Protein AF-A0A6A6XDW2-F1 (afdb_monomer_lite)

Structure (mmCIF, N/CA/C/O backbone):
data_AF-A0A6A6XDW2-F1
#
_entry.id   AF-A0A6A6XDW2-F1
#
loop_
_atom_site.group_PDB
_atom_site.id
_atom_site.type_symbol
_atom_site.label_atom_id
_atom_site.label_alt_id
_atom_site.label_comp_id
_atom_site.label_asym_id
_atom_site.label_entity_id
_atom_site.label_seq_id
_atom_site.pdbx_PDB_ins_code
_atom_site.Cartn_x
_atom_site.Cartn_y
_atom_site.Cartn_z
_atom_site.occupancy
_atom_site.B_iso_or_equiv
_atom_site.auth_seq_id
_atom_site.auth_comp_id
_atom_site.auth_asym_id
_atom_site.auth_atom_id
_atom_site.pdbx_PDB_model_num
ATOM 1 N N . ARG A 1 1 ? -17.044 -0.061 -5.116 1.00 61.16 1 ARG A N 1
ATOM 2 C CA . ARG A 1 1 ? -17.979 0.555 -4.127 1.00 61.16 1 ARG A CA 1
ATOM 3 C C . ARG A 1 1 ? -17.994 -0.158 -2.757 1.00 61.16 1 ARG A C 1
ATOM 5 O O . ARG A 1 1 ? -18.629 0.353 -1.848 1.00 61.16 1 ARG A O 1
ATOM 12 N N . HIS A 1 2 ? -17.275 -1.277 -2.576 1.00 74.25 2 HIS A N 1
ATOM 13 C CA . HIS A 1 2 ? -17.374 -2.141 -1.384 1.00 74.25 2 HIS A CA 1
ATOM 14 C C . HIS A 1 2 ? -16.552 -1.703 -0.158 1.00 74.25 2 HIS A C 1
ATOM 16 O O . HIS A 1 2 ? -16.849 -2.133 0.950 1.00 74.25 2 HIS A O 1
ATOM 22 N N . LEU A 1 3 ? -15.539 -0.844 -0.325 1.00 83.06 3 LEU A N 1
ATOM 23 C CA . LEU A 1 3 ? -14.658 -0.420 0.779 1.00 83.06 3 LEU A CA 1
ATOM 24 C C . LEU A 1 3 ? -15.015 0.945 1.380 1.00 83.06 3 LEU A C 1
ATOM 26 O O . LEU A 1 3 ? -14.478 1.314 2.424 1.00 83.06 3 LEU A O 1
ATOM 30 N N . ARG A 1 4 ? -15.915 1.697 0.734 1.00 85.25 4 ARG A N 1
ATOM 31 C CA . ARG A 1 4 ? -16.290 3.044 1.171 1.00 85.25 4 ARG A CA 1
ATOM 32 C C . ARG A 1 4 ? -17.201 2.960 2.394 1.00 85.25 4 ARG A C 1
ATOM 34 O O . ARG A 1 4 ? -18.278 2.377 2.311 1.00 85.25 4 ARG A O 1
ATOM 41 N N . ARG A 1 5 ? -16.794 3.604 3.487 1.00 86.44 5 ARG A N 1
ATOM 42 C CA . ARG A 1 5 ? -17.655 3.914 4.635 1.00 86.44 5 ARG A CA 1
ATOM 43 C C . ARG A 1 5 ? -18.148 5.353 4.502 1.00 86.44 5 ARG A C 1
ATOM 45 O O . ARG A 1 5 ? -17.385 6.223 4.099 1.00 86.44 5 ARG A O 1
ATOM 52 N N . CYS A 1 6 ? -19.434 5.582 4.742 1.00 85.75 6 CYS A N 1
ATOM 53 C CA . CYS A 1 6 ? -20.049 6.914 4.665 1.00 85.75 6 CYS A CA 1
ATOM 54 C C . CYS A 1 6 ? -19.966 7.682 5.989 1.00 85.75 6 CYS A C 1
ATOM 56 O O . CYS A 1 6 ? -20.178 8.887 6.006 1.00 85.75 6 CYS A O 1
ATOM 58 N N . ASP A 1 7 ? -19.664 6.981 7.075 1.00 91.25 7 ASP A N 1
ATOM 59 C CA . ASP A 1 7 ? -19.707 7.467 8.448 1.00 91.25 7 ASP A CA 1
ATOM 60 C C . ASP A 1 7 ? -18.316 7.694 9.056 1.00 91.25 7 ASP A C 1
ATOM 62 O O . ASP A 1 7 ? -18.199 8.419 10.042 1.00 91.25 7 ASP A O 1
ATOM 66 N N . LYS A 1 8 ? -17.265 7.060 8.512 1.00 90.06 8 LYS A N 1
ATOM 67 C CA . LYS A 1 8 ? -15.907 7.085 9.079 1.00 90.06 8 LYS A CA 1
ATOM 68 C C . LYS A 1 8 ? -14.823 6.967 8.017 1.00 90.06 8 LYS A C 1
ATOM 70 O O . LYS A 1 8 ? -14.960 6.214 7.052 1.00 90.06 8 LYS A O 1
ATOM 75 N N . GLU A 1 9 ? -13.706 7.637 8.271 1.00 90.62 9 GLU A N 1
ATOM 76 C CA . GLU A 1 9 ? -12.471 7.460 7.514 1.00 90.62 9 GLU A CA 1
ATOM 77 C C . GLU A 1 9 ? -11.865 6.069 7.749 1.00 90.62 9 GLU A C 1
ATOM 79 O O . GLU A 1 9 ? -12.123 5.398 8.756 1.00 90.62 9 GLU A O 1
ATOM 84 N N . ARG A 1 10 ? -11.054 5.612 6.792 1.00 89.44 10 ARG A N 1
ATOM 85 C CA . ARG A 1 10 ? -10.303 4.362 6.893 1.00 89.44 10 ARG A CA 1
ATOM 86 C C . ARG A 1 10 ? -8.917 4.557 6.298 1.00 89.44 10 ARG A C 1
ATOM 88 O O . ARG A 1 10 ? -8.790 5.054 5.185 1.00 89.44 10 ARG A O 1
ATOM 95 N N . VAL A 1 11 ? -7.909 4.065 7.007 1.00 92.12 11 VAL A N 1
ATOM 96 C CA . VAL A 1 11 ? -6.558 3.914 6.469 1.00 92.12 11 VAL A CA 1
ATOM 97 C C . VAL A 1 11 ? -6.521 2.662 5.599 1.00 92.12 11 VAL A C 1
ATOM 99 O O . VAL A 1 11 ? -6.853 1.567 6.058 1.00 92.12 11 VAL A O 1
ATOM 102 N N . LEU A 1 12 ? -6.160 2.835 4.333 1.00 92.25 12 LEU A N 1
ATOM 103 C CA . LEU A 1 12 ? -6.005 1.758 3.366 1.00 92.25 12 LEU A CA 1
ATOM 104 C C . LEU A 1 12 ? -4.590 1.799 2.810 1.00 92.25 12 LEU A C 1
ATOM 106 O O . LEU A 1 12 ? -4.086 2.865 2.468 1.00 92.25 12 LEU A O 1
ATOM 110 N N . TRP A 1 13 ? -3.990 0.623 2.686 1.00 94.19 13 TRP A N 1
ATOM 111 C CA . TRP A 1 13 ? -2.807 0.428 1.868 1.00 94.19 13 TRP A CA 1
ATOM 112 C C . TRP A 1 13 ? -3.247 -0.276 0.586 1.00 94.19 13 TRP A C 1
ATOM 114 O O . TRP A 1 13 ? -3.906 -1.314 0.649 1.00 94.19 13 TRP A O 1
ATOM 124 N N . ILE A 1 14 ? -2.954 0.334 -0.558 1.00 93.44 14 ILE A N 1
ATOM 125 C CA . ILE A 1 14 ? -3.310 -0.171 -1.886 1.00 93.44 14 ILE A CA 1
ATOM 126 C C . ILE A 1 14 ? -1.994 -0.265 -2.648 1.00 93.44 14 ILE A C 1
ATOM 128 O O . ILE A 1 14 ? -1.431 0.775 -2.973 1.00 93.44 14 ILE A O 1
ATOM 132 N N . ASP A 1 15 ? -1.489 -1.472 -2.912 1.00 92.12 15 ASP A N 1
ATOM 133 C CA . ASP A 1 15 ? -0.180 -1.694 -3.554 1.00 92.12 15 ASP A CA 1
ATOM 134 C C . ASP A 1 15 ? -0.019 -0.883 -4.849 1.00 92.12 15 ASP A C 1
ATOM 136 O O . ASP A 1 15 ? 1.001 -0.226 -5.049 1.00 92.12 15 ASP A O 1
ATOM 140 N N . ALA A 1 16 ? -1.059 -0.839 -5.683 1.00 91.38 16 ALA A N 1
ATOM 141 C CA . ALA A 1 16 ? -1.071 -0.087 -6.933 1.00 91.38 16 ALA A CA 1
ATOM 142 C C . ALA A 1 16 ? -0.952 1.442 -6.765 1.00 91.38 16 ALA A C 1
ATOM 144 O O . ALA A 1 16 ? -0.600 2.121 -7.724 1.00 91.38 16 ALA A O 1
ATOM 145 N N . LEU A 1 17 ? -1.259 1.990 -5.582 1.00 91.94 17 LEU A N 1
ATOM 146 C CA . LEU A 1 17 ? -1.182 3.430 -5.295 1.00 91.94 17 LEU A CA 1
ATOM 147 C C . LEU A 1 17 ? -0.027 3.794 -4.357 1.00 91.94 17 LEU A C 1
ATOM 149 O O . LEU A 1 17 ? 0.524 4.885 -4.461 1.00 91.94 17 LEU A O 1
ATOM 153 N N . CYS A 1 18 ? 0.305 2.919 -3.409 1.00 94.25 18 CYS A N 1
ATOM 154 C CA . CYS A 1 18 ? 1.318 3.168 -2.387 1.00 94.25 18 CYS A CA 1
ATOM 155 C C . CYS A 1 18 ? 2.734 2.793 -2.836 1.00 94.25 18 CYS A C 1
ATOM 157 O O . CYS A 1 18 ? 3.683 3.228 -2.193 1.00 94.25 18 CYS A O 1
ATOM 159 N N . ILE A 1 19 ? 2.873 1.977 -3.883 1.00 95.06 19 ILE A N 1
ATOM 160 C CA . ILE A 1 19 ? 4.161 1.611 -4.478 1.00 95.06 19 ILE A CA 1
ATOM 1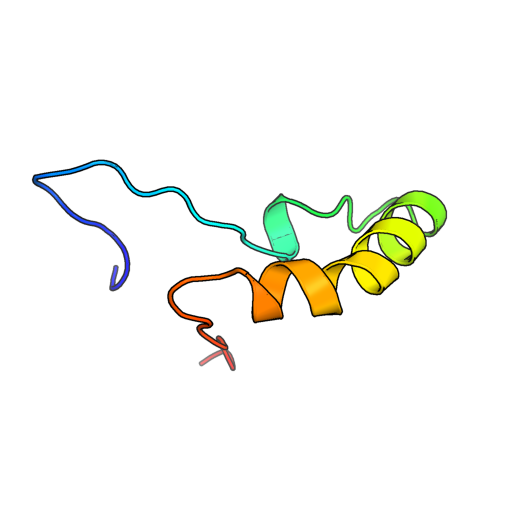61 C C . ILE A 1 19 ? 4.312 2.383 -5.784 1.00 95.06 19 ILE A C 1
ATOM 163 O O . ILE A 1 19 ? 3.393 2.382 -6.611 1.00 95.06 19 ILE A O 1
ATOM 167 N N . ASN A 1 20 ? 5.469 3.006 -6.001 1.00 95.44 20 ASN A N 1
AT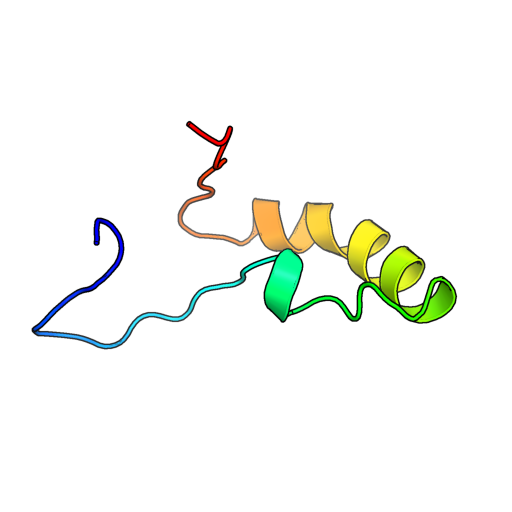OM 168 C CA . ASN A 1 20 ? 5.779 3.605 -7.287 1.00 95.44 20 ASN A CA 1
AT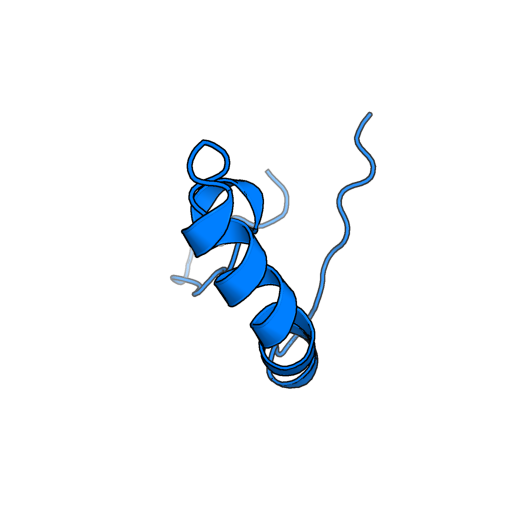OM 169 C C . ASN A 1 20 ? 6.059 2.493 -8.302 1.00 95.44 20 ASN A C 1
ATOM 171 O O . ASN A 1 20 ? 7.168 1.988 -8.435 1.00 95.44 20 ASN A O 1
ATOM 175 N N . GLN A 1 21 ? 5.029 2.114 -9.054 1.00 91.94 21 GLN A N 1
ATOM 176 C CA . GLN A 1 21 ? 5.119 1.010 -10.010 1.00 91.94 21 GLN A CA 1
ATOM 177 C C . GLN A 1 21 ? 6.076 1.279 -11.185 1.00 91.94 21 GLN A C 1
ATOM 179 O O . GLN A 1 21 ? 6.403 0.331 -11.896 1.00 91.94 21 GLN A O 1
ATOM 184 N N . ALA A 1 22 ? 6.485 2.535 -11.402 1.00 97.06 22 ALA A N 1
ATOM 185 C CA . ALA A 1 22 ? 7.390 2.945 -12.476 1.00 97.06 22 ALA A CA 1
ATOM 186 C C . ALA A 1 22 ? 8.868 3.008 -12.050 1.00 97.06 22 ALA A C 1
ATOM 188 O O . ALA A 1 22 ? 9.731 3.198 -12.904 1.00 97.06 22 ALA A O 1
ATOM 189 N N . ASP A 1 23 ? 9.158 2.874 -10.754 1.00 97.56 23 ASP A N 1
ATOM 190 C CA . ASP A 1 23 ? 10.513 2.862 -10.206 1.00 97.56 23 ASP A CA 1
ATOM 191 C C . ASP A 1 23 ? 10.811 1.467 -9.658 1.00 97.56 23 ASP A C 1
ATOM 193 O O . ASP A 1 23 ? 10.314 1.072 -8.602 1.00 97.56 23 ASP A O 1
ATOM 197 N N . ASP A 1 24 ? 11.607 0.702 -10.402 1.00 97.12 24 ASP A N 1
ATOM 198 C CA . ASP A 1 24 ? 11.923 -0.676 -10.038 1.00 97.12 24 ASP A CA 1
ATOM 199 C C . ASP A 1 24 ? 12.718 -0.771 -8.729 1.00 97.12 24 ASP A C 1
ATOM 201 O O . ASP A 1 24 ? 12.544 -1.740 -7.988 1.00 97.12 24 ASP A O 1
ATOM 205 N N . GLU A 1 25 ? 13.553 0.217 -8.398 1.00 97.31 25 GLU A N 1
ATOM 206 C CA . GLU A 1 25 ? 14.335 0.199 -7.161 1.00 97.31 25 GLU A CA 1
ATOM 207 C C . GLU A 1 25 ? 13.423 0.411 -5.947 1.00 97.31 25 GLU A C 1
ATOM 209 O O . GLU A 1 25 ? 13.419 -0.397 -5.010 1.00 97.31 25 GLU A O 1
ATOM 214 N N . GLU A 1 26 ? 12.577 1.442 -5.991 1.00 95.94 26 GLU A N 1
ATOM 215 C CA . GLU A 1 26 ? 11.587 1.715 -4.944 1.00 95.94 26 GLU A CA 1
ATOM 216 C C . GLU A 1 26 ? 10.617 0.545 -4.784 1.00 95.94 26 GLU A C 1
ATOM 218 O O . GLU A 1 26 ? 10.390 0.058 -3.670 1.00 95.94 26 GLU A O 1
ATOM 223 N N . LYS A 1 27 ? 10.121 0.022 -5.907 1.00 96.19 27 LYS A N 1
ATOM 224 C CA . LYS A 1 27 ? 9.211 -1.115 -5.934 1.00 96.19 27 LYS A CA 1
ATOM 225 C C . LYS A 1 27 ? 9.809 -2.341 -5.260 1.00 96.19 27 LYS A C 1
ATOM 227 O O . LYS A 1 27 ? 9.127 -2.967 -4.447 1.00 96.19 27 LYS A O 1
ATOM 232 N N . GLN A 1 28 ? 11.068 -2.686 -5.536 1.00 96.44 28 GLN A N 1
ATOM 233 C CA . GLN A 1 28 ? 11.727 -3.814 -4.868 1.00 96.44 28 GLN A CA 1
ATOM 234 C C . GLN A 1 28 ? 11.831 -3.596 -3.353 1.00 96.44 28 GLN A C 1
ATOM 236 O O . GLN A 1 28 ? 11.567 -4.522 -2.579 1.00 96.44 28 GLN A O 1
ATOM 241 N N . LEU A 1 29 ? 12.142 -2.375 -2.907 1.00 95.62 29 LEU A N 1
ATOM 242 C CA . LEU A 1 29 ? 12.184 -2.041 -1.481 1.00 95.62 29 LEU A CA 1
ATOM 243 C C . LEU A 1 29 ? 10.802 -2.150 -0.819 1.00 95.62 29 LEU A C 1
ATOM 245 O O . LEU A 1 29 ? 10.701 -2.653 0.304 1.00 95.62 29 LEU A O 1
ATOM 249 N N . GLN A 1 30 ? 9.730 -1.724 -1.490 1.00 95.31 30 GLN A N 1
ATOM 250 C CA . GLN A 1 30 ? 8.369 -1.872 -0.967 1.00 95.31 30 GLN A CA 1
ATOM 251 C C . GLN A 1 30 ? 7.924 -3.332 -0.933 1.00 95.31 30 GLN A C 1
ATOM 253 O O . GLN A 1 30 ? 7.350 -3.764 0.068 1.00 95.31 30 GLN A O 1
ATOM 258 N N . ILE A 1 31 ? 8.234 -4.118 -1.969 1.00 94.88 31 ILE A N 1
ATOM 259 C CA . ILE A 1 31 ? 7.900 -5.549 -2.033 1.00 94.88 31 ILE A CA 1
ATOM 260 C C . ILE A 1 31 ? 8.485 -6.301 -0.833 1.00 94.88 31 ILE A C 1
ATOM 262 O O . ILE A 1 31 ? 7.788 -7.097 -0.201 1.00 94.88 31 ILE A O 1
ATOM 266 N N . GLN A 1 32 ? 9.723 -5.995 -0.436 1.00 95.75 32 GLN A N 1
ATOM 267 C CA . GLN A 1 32 ? 10.338 -6.588 0.759 1.00 95.75 32 GLN A CA 1
ATOM 268 C C . GLN A 1 32 ? 9.575 -6.251 2.052 1.00 95.75 32 GLN A C 1
ATOM 270 O O . GLN A 1 32 ? 9.530 -7.060 2.982 1.00 95.75 32 GLN A O 1
ATOM 275 N N . LYS A 1 33 ? 8.927 -5.082 2.115 1.00 95.06 33 LYS A N 1
ATOM 276 C CA . LYS A 1 33 ? 8.117 -4.642 3.262 1.00 95.06 33 LYS A CA 1
ATOM 277 C C . LYS A 1 33 ? 6.701 -5.211 3.258 1.00 95.06 33 LYS A C 1
ATOM 279 O O . LYS A 1 33 ? 6.095 -5.284 4.328 1.00 95.06 33 LYS A O 1
ATOM 284 N N . MET A 1 34 ? 6.178 -5.651 2.109 1.00 94.94 34 MET A N 1
ATOM 285 C CA . MET A 1 34 ? 4.795 -6.136 1.978 1.00 94.94 34 MET A CA 1
ATOM 286 C C . MET A 1 34 ? 4.466 -7.249 2.970 1.00 94.94 34 MET A C 1
ATOM 288 O O . MET A 1 34 ? 3.375 -7.257 3.533 1.00 94.94 34 MET A O 1
ATOM 292 N N . ARG A 1 35 ? 5.423 -8.140 3.264 1.00 94.00 35 ARG A N 1
ATOM 293 C CA . ARG A 1 35 ? 5.242 -9.187 4.281 1.00 94.00 35 ARG A CA 1
ATOM 294 C C . ARG A 1 35 ? 4.833 -8.605 5.636 1.00 94.00 35 ARG A C 1
ATOM 296 O O . ARG A 1 35 ? 3.898 -9.105 6.255 1.00 94.00 35 ARG A O 1
ATOM 303 N N . ASN A 1 36 ? 5.516 -7.554 6.080 1.00 96.31 36 ASN A N 1
ATOM 304 C CA . ASN A 1 36 ? 5.233 -6.910 7.359 1.00 96.31 36 ASN A CA 1
ATOM 305 C C . ASN A 1 36 ? 3.939 -6.096 7.288 1.00 96.31 36 ASN A C 1
ATOM 307 O O . ASN A 1 36 ? 3.137 -6.162 8.209 1.00 96.31 36 ASN A O 1
ATOM 311 N N . ILE A 1 37 ? 3.695 -5.394 6.177 1.00 95.00 37 ILE A N 1
ATOM 312 C CA . ILE A 1 37 ? 2.465 -4.614 5.968 1.00 95.00 37 ILE A CA 1
ATOM 313 C C . ILE A 1 37 ? 1.234 -5.524 6.048 1.00 95.00 37 ILE A C 1
ATOM 315 O O . ILE A 1 37 ? 0.300 -5.229 6.788 1.00 95.00 37 ILE A O 1
ATOM 319 N N . TYR A 1 38 ? 1.251 -6.659 5.348 1.00 94.62 38 TYR A N 1
ATOM 320 C CA . TYR A 1 38 ? 0.165 -7.636 5.385 1.00 94.62 38 TYR A CA 1
ATOM 321 C C . TYR A 1 38 ? 0.013 -8.300 6.747 1.00 94.62 38 TYR A C 1
ATOM 323 O O . TYR A 1 38 ? -1.111 -8.516 7.189 1.00 94.62 38 TYR A O 1
ATOM 331 N N . HIS A 1 39 ? 1.121 -8.587 7.430 1.00 95.88 39 HIS A N 1
ATOM 332 C CA . HIS A 1 39 ? 1.085 -9.145 8.778 1.00 95.88 39 HIS A CA 1
ATOM 333 C C . HIS A 1 39 ? 0.497 -8.166 9.807 1.00 95.88 39 HIS A C 1
ATOM 335 O O . HIS A 1 39 ? -0.223 -8.582 10.708 1.00 95.88 39 HIS A O 1
ATOM 341 N N . SER A 1 40 ? 0.790 -6.870 9.677 1.00 95.06 40 SER A N 1
ATOM 342 C CA . SER A 1 40 ? 0.299 -5.828 10.585 1.00 95.06 40 SER A CA 1
ATOM 343 C C . SER A 1 40 ? -1.083 -5.281 10.215 1.00 95.06 40 SER A C 1
ATOM 345 O O . SER A 1 40 ? -1.683 -4.554 11.008 1.00 95.06 40 SER A O 1
ATOM 347 N N . ALA A 1 41 ? -1.600 -5.589 9.026 1.00 95.19 41 ALA A N 1
ATOM 348 C CA . ALA A 1 41 ? -2.916 -5.142 8.599 1.00 95.19 41 ALA A CA 1
ATOM 349 C C . ALA A 1 41 ? -4.023 -5.849 9.392 1.00 95.19 41 ALA A C 1
ATOM 351 O O . ALA A 1 41 ? -4.011 -7.063 9.568 1.00 95.19 41 ALA A O 1
ATOM 352 N N . TYR A 1 42 ? -5.044 -5.091 9.801 1.00 94.25 42 TYR A N 1
ATOM 353 C CA . TYR A 1 42 ? -6.235 -5.661 10.440 1.00 94.25 42 TYR A CA 1
ATOM 354 C C . TYR A 1 42 ? -6.960 -6.667 9.530 1.00 94.25 42 TYR A C 1
ATOM 356 O O . TYR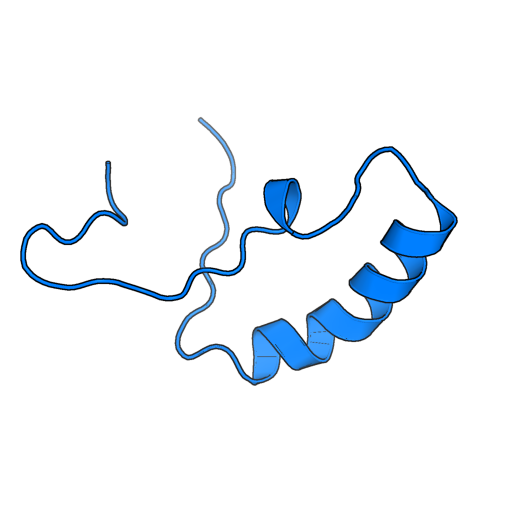 A 1 42 ? -7.507 -7.663 9.994 1.00 94.25 42 TYR A O 1
ATOM 364 N N . GLN A 1 43 ? -6.981 -6.392 8.226 1.00 93.44 43 GLN A N 1
ATOM 365 C CA . GLN A 1 43 ? -7.583 -7.252 7.218 1.00 93.44 43 GLN A CA 1
ATOM 366 C C . GLN A 1 43 ? -6.866 -7.032 5.887 1.00 93.44 43 GLN A C 1
ATOM 368 O O . GLN A 1 43 ? -6.648 -5.889 5.484 1.00 93.44 43 GLN A O 1
ATOM 373 N N . VAL A 1 44 ? -6.553 -8.123 5.190 1.00 93.56 44 VAL A N 1
ATOM 374 C CA . VAL A 1 44 ? -6.004 -8.100 3.831 1.00 93.56 44 VAL A CA 1
ATOM 375 C C . VAL A 1 44 ? -7.104 -8.513 2.859 1.00 93.56 44 VAL A C 1
ATOM 377 O O . VAL A 1 44 ? -7.858 -9.449 3.122 1.00 93.56 44 VAL A O 1
ATOM 380 N N . LEU A 1 45 ? -7.223 -7.790 1.749 1.00 92.25 45 LEU A N 1
ATOM 381 C CA . LEU A 1 45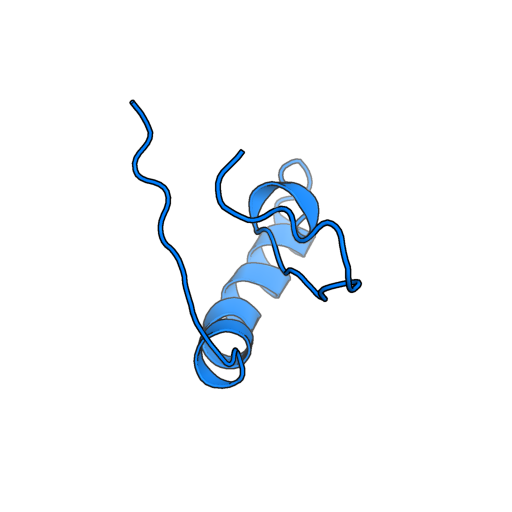 ? -8.182 -8.070 0.687 1.00 92.25 45 LEU A CA 1
ATOM 382 C C . LEU A 1 45 ? -7.422 -8.222 -0.624 1.00 92.25 45 LEU A C 1
ATOM 384 O O . LEU A 1 45 ? -6.680 -7.321 -1.001 1.00 92.25 45 LEU A O 1
ATOM 388 N N . ALA A 1 46 ? -7.622 -9.345 -1.309 1.00 90.69 46 ALA A N 1
ATOM 389 C CA . ALA A 1 46 ? -7.101 -9.555 -2.651 1.00 90.69 46 ALA A CA 1
ATOM 390 C C . ALA A 1 46 ? -8.181 -9.200 -3.677 1.00 90.69 46 ALA A C 1
ATOM 392 O O . ALA A 1 46 ? -9.330 -9.624 -3.545 1.00 90.69 46 ALA A O 1
ATOM 393 N N . TRP A 1 47 ? -7.808 -8.426 -4.692 1.00 85.94 47 TRP A N 1
ATOM 394 C CA . TRP A 1 47 ? -8.669 -8.114 -5.827 1.00 85.94 47 TRP A CA 1
ATOM 395 C C . TRP A 1 47 ? -8.176 -8.896 -7.043 1.00 85.94 47 TRP A C 1
ATOM 397 O O . TRP A 1 47 ? -7.080 -8.642 -7.532 1.00 85.94 47 TRP A O 1
ATOM 407 N N . THR A 1 48 ? -8.960 -9.862 -7.518 1.00 84.50 48 THR A N 1
ATOM 408 C CA . THR A 1 48 ? -8.579 -10.739 -8.640 1.00 84.50 48 THR A CA 1
ATOM 409 C C . THR A 1 48 ? -8.941 -10.172 -10.012 1.00 84.50 48 THR A C 1
ATOM 411 O O . THR A 1 48 ? -8.661 -10.815 -11.019 1.00 84.50 48 THR A O 1
ATOM 414 N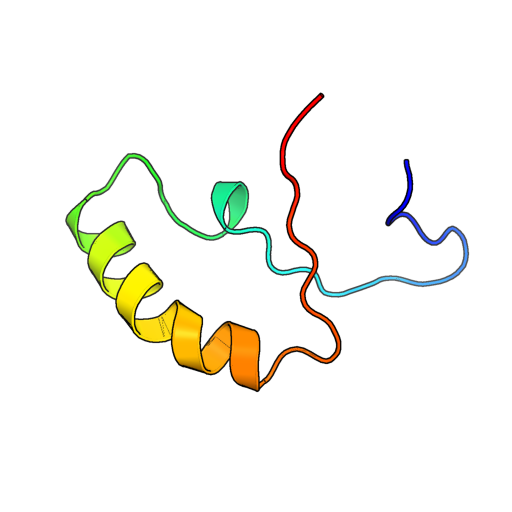 N . GLY A 1 49 ? -9.543 -8.980 -10.061 1.00 78.25 49 GLY A N 1
ATOM 415 C CA . GLY A 1 49 ? -10.206 -8.485 -11.266 1.00 78.25 49 GLY A CA 1
ATOM 416 C C . GLY A 1 49 ? -11.542 -9.191 -11.515 1.00 78.25 49 GLY A C 1
ATOM 417 O O . GLY A 1 49 ? -11.792 -10.278 -10.992 1.00 78.25 49 GLY A O 1
ATOM 418 N N . GLU A 1 50 ? -12.388 -8.528 -12.296 1.00 59.69 50 GLU A N 1
ATOM 419 C CA . GLU A 1 50 ? -13.488 -9.099 -13.084 1.00 59.69 50 GLU A CA 1
ATOM 420 C C . GLU A 1 50 ? -13.282 -8.634 -14.527 1.00 59.69 50 GLU A C 1
ATOM 422 O O . GLU A 1 50 ? -12.855 -7.463 -14.693 1.00 59.69 50 GLU A O 1
#

Sequence (50 aa):
RHLRRCDKERVLWIDALCINQADDEEKQLQIQKMRNIYHSAYQVLAWTGE

Foldseek 3Di:
DPPDDPPDDDDDDDLVPNAPPVDPVSNVVVVVCVVVVCVPDPDDDDDPDD

pLDDT: mean 90.98, std 7.87, range [59.69, 97.56]

Organism: NCBI:txid1314802

Secondary structure (DSSP, 8-state):
--S--SSS------HHHHS-TT-HHHHHHHHHHHHHHHHH-S--------

InterPro domains:
  IPR010730 Heterokaryon incompatibility [PF06985] (2-49)
  IPR052895 Heterokaryon Regulation/Transcriptional Modulator [PTHR24148] (1-49)

Radius of gyration: 12.86 Å; chains: 1; bounding box: 34×18×24 Å